Protein AF-A0AAP9XQZ1-F1 (afdb_monomer_lite)

Structure (mmCIF, N/CA/C/O backbone):
data_AF-A0AAP9XQZ1-F1
#
_entry.id   AF-A0AAP9XQZ1-F1
#
loop_
_atom_site.group_PDB
_atom_site.id
_atom_site.type_symbol
_atom_site.label_atom_id
_atom_site.label_alt_id
_atom_site.label_comp_id
_atom_site.label_asym_id
_atom_site.label_entity_id
_atom_site.label_seq_id
_atom_site.pdbx_PDB_ins_code
_atom_site.Cartn_x
_atom_site.Cartn_y
_atom_site.Cartn_z
_atom_site.occupancy
_atom_site.B_iso_or_equiv
_atom_site.auth_seq_id
_atom_site.auth_comp_id
_atom_site.auth_asym_id
_atom_site.auth_atom_id
_atom_site.pdbx_PDB_model_num
ATOM 1 N N . MET A 1 1 ? 77.568 12.879 -11.804 1.00 36.72 1 MET A N 1
ATOM 2 C CA . MET A 1 1 ? 76.597 13.962 -12.099 1.00 36.72 1 MET A CA 1
ATOM 3 C C . MET A 1 1 ? 75.333 13.269 -12.604 1.00 36.72 1 MET A C 1
ATOM 5 O O . MET A 1 1 ? 75.490 12.440 -13.477 1.00 36.72 1 MET A O 1
ATOM 9 N N . LYS A 1 2 ? 74.101 13.443 -12.122 1.00 37.47 2 LYS A N 1
ATOM 10 C CA . LYS A 1 2 ? 73.456 14.561 -11.429 1.00 37.47 2 LYS A CA 1
ATOM 11 C C . LYS A 1 2 ? 72.086 14.042 -10.908 1.00 37.47 2 LYS A C 1
ATOM 13 O O . LYS A 1 2 ? 71.376 13.382 -11.649 1.00 37.47 2 LYS A O 1
ATOM 18 N N . HIS A 1 3 ? 71.816 14.297 -9.627 1.00 41.72 3 HIS A N 1
ATOM 19 C CA . HIS A 1 3 ? 70.565 14.327 -8.838 1.00 41.72 3 HIS A CA 1
ATOM 20 C C . HIS A 1 3 ? 69.326 13.483 -9.217 1.00 41.72 3 HIS A C 1
ATOM 22 O O . HIS A 1 3 ? 68.635 13.762 -10.188 1.00 41.72 3 HIS A O 1
ATOM 28 N N . PHE A 1 4 ? 68.947 12.575 -8.307 1.00 48.12 4 PHE A N 1
ATOM 29 C CA . PHE A 1 4 ? 67.644 11.906 -8.259 1.00 48.12 4 PHE A CA 1
ATOM 30 C C . PHE A 1 4 ? 66.838 12.478 -7.086 1.00 48.12 4 PHE A C 1
ATOM 32 O O . PHE A 1 4 ? 67.127 12.131 -5.944 1.00 48.12 4 PHE A O 1
ATOM 39 N N . ARG A 1 5 ? 65.874 13.375 -7.334 1.00 51.41 5 ARG A N 1
ATOM 40 C CA . ARG A 1 5 ? 64.827 13.741 -6.359 1.00 51.41 5 ARG A CA 1
ATOM 41 C C . ARG A 1 5 ? 63.580 14.254 -7.076 1.00 51.41 5 ARG A C 1
ATOM 43 O O . ARG A 1 5 ? 63.575 15.380 -7.559 1.00 51.41 5 ARG A O 1
ATOM 50 N N . LEU A 1 6 ? 62.516 13.459 -7.060 1.00 48.38 6 LEU A N 1
ATOM 51 C CA . LEU A 1 6 ? 61.149 13.961 -7.154 1.00 48.38 6 LEU A CA 1
ATOM 52 C C . LEU A 1 6 ? 60.260 13.044 -6.302 1.00 48.38 6 LEU A C 1
ATOM 54 O O . LEU A 1 6 ? 59.926 11.937 -6.709 1.00 48.38 6 LEU A O 1
ATOM 58 N N . PHE A 1 7 ? 59.946 13.477 -5.081 1.00 53.62 7 PHE A N 1
ATOM 59 C CA . PHE A 1 7 ? 58.934 12.833 -4.247 1.00 53.62 7 PHE A CA 1
ATOM 60 C C . PHE A 1 7 ? 57.581 13.430 -4.629 1.00 53.62 7 PHE A C 1
ATOM 62 O O . PHE A 1 7 ? 57.300 14.580 -4.298 1.00 53.62 7 PHE A O 1
ATOM 69 N N . ILE A 1 8 ? 56.759 12.665 -5.347 1.00 58.47 8 ILE A N 1
ATOM 70 C CA . ILE A 1 8 ? 55.348 12.999 -5.541 1.00 58.47 8 ILE A CA 1
ATOM 71 C C . ILE A 1 8 ? 54.596 12.496 -4.311 1.00 58.47 8 ILE A C 1
ATOM 73 O O . ILE A 1 8 ? 54.458 11.294 -4.097 1.00 58.47 8 ILE A O 1
ATOM 77 N N . ILE A 1 9 ? 54.140 13.434 -3.482 1.00 58.66 9 ILE A N 1
ATOM 78 C CA . ILE A 1 9 ? 53.207 13.160 -2.391 1.00 58.66 9 ILE A CA 1
ATOM 79 C C . ILE A 1 9 ? 51.834 12.953 -3.035 1.00 58.66 9 ILE A C 1
ATOM 81 O O . ILE A 1 9 ? 51.122 13.908 -3.336 1.00 58.66 9 ILE A O 1
ATOM 85 N N . ALA A 1 10 ? 51.484 11.695 -3.291 1.00 56.50 10 ALA A N 1
ATOM 86 C CA . ALA A 1 10 ? 50.136 11.303 -3.674 1.00 56.50 10 ALA A CA 1
ATOM 87 C C . ALA A 1 10 ? 49.265 11.258 -2.409 1.00 56.50 10 ALA A C 1
ATOM 89 O O . ALA A 1 10 ? 49.204 10.249 -1.709 1.00 56.50 10 ALA A O 1
ATOM 90 N N . GLY A 1 11 ? 48.620 12.380 -2.089 1.00 55.09 11 GLY A N 1
ATOM 91 C CA . GLY A 1 11 ? 47.522 12.407 -1.129 1.00 55.09 11 GLY A CA 1
ATOM 92 C C . GLY A 1 11 ? 46.296 11.762 -1.764 1.00 55.09 11 GLY A C 1
ATOM 93 O O . GLY A 1 11 ? 45.580 12.411 -2.522 1.00 55.09 11 GLY A O 1
ATOM 94 N N . VAL A 1 12 ? 46.071 10.477 -1.489 1.00 61.19 12 VAL A N 1
ATOM 95 C CA . VAL A 1 12 ? 44.815 9.804 -1.830 1.00 61.19 12 VAL A CA 1
ATOM 96 C C . VAL A 1 12 ? 43.729 10.408 -0.946 1.00 61.19 12 VAL A C 1
ATOM 98 O O . VAL A 1 12 ? 43.673 10.158 0.256 1.00 61.19 12 VAL A O 1
ATOM 101 N N . LEU A 1 13 ? 42.888 11.252 -1.543 1.00 56.88 13 LEU A N 1
ATOM 102 C CA . LEU A 1 13 ? 41.624 11.672 -0.958 1.00 56.88 13 LEU A CA 1
ATOM 103 C C . LEU A 1 13 ? 40.751 10.422 -0.830 1.00 56.88 13 LEU A C 1
ATOM 105 O O . LEU A 1 13 ? 40.223 9.921 -1.822 1.00 56.88 13 LEU A O 1
ATOM 109 N N . CYS A 1 14 ? 40.622 9.902 0.388 1.00 55.44 14 CYS A N 1
ATOM 110 C CA . CYS A 1 14 ? 39.590 8.934 0.717 1.00 55.44 14 CYS A CA 1
ATOM 111 C C . CYS A 1 14 ? 38.233 9.624 0.535 1.00 55.44 14 CYS A C 1
ATOM 113 O O . CYS A 1 14 ? 37.734 10.290 1.440 1.00 55.44 14 CYS A O 1
ATOM 115 N N . LEU A 1 15 ? 37.647 9.493 -0.655 1.00 53.69 15 LEU A N 1
ATOM 116 C CA . LEU A 1 15 ? 36.219 9.684 -0.850 1.00 53.69 15 LEU A CA 1
ATOM 117 C C . LEU A 1 15 ? 35.533 8.549 -0.092 1.00 53.69 15 LEU A C 1
ATOM 119 O O . LEU A 1 15 ? 35.318 7.463 -0.627 1.00 53.69 15 LEU A O 1
ATOM 123 N N . SER A 1 16 ? 35.238 8.783 1.184 1.00 57.56 16 SER A N 1
ATOM 124 C CA . SER A 1 16 ? 34.280 7.984 1.935 1.00 57.56 16 SER A CA 1
ATOM 125 C C . SER A 1 16 ? 32.924 8.181 1.264 1.00 57.56 16 SER A C 1
ATOM 127 O O . SER A 1 16 ? 32.174 9.090 1.612 1.00 57.56 16 SER A O 1
ATOM 129 N N . GLY A 1 17 ? 32.636 7.380 0.237 1.00 48.75 17 GLY A N 1
ATOM 130 C CA . GLY A 1 17 ? 31.291 7.263 -0.295 1.00 48.75 17 GLY A CA 1
ATOM 131 C C . GLY A 1 17 ? 30.401 6.815 0.855 1.00 48.75 17 GLY A C 1
ATOM 132 O O . GLY A 1 17 ? 30.538 5.690 1.332 1.00 48.75 17 GLY A O 1
ATOM 133 N N . CYS A 1 18 ? 29.542 7.708 1.348 1.00 56.62 18 CYS A N 1
ATOM 134 C CA . CYS A 1 18 ? 28.425 7.303 2.184 1.00 56.62 18 CYS A CA 1
ATOM 135 C C . CYS A 1 18 ? 27.603 6.339 1.333 1.00 56.62 18 CYS A C 1
ATOM 137 O O . CYS A 1 18 ? 26.919 6.763 0.405 1.00 56.62 18 CYS A O 1
ATOM 139 N N . SER A 1 19 ? 27.715 5.043 1.603 1.00 43.22 19 SER A N 1
ATOM 140 C CA . SER A 1 19 ? 26.786 4.049 1.097 1.00 43.22 19 SER A CA 1
ATOM 141 C C . SER A 1 19 ? 25.434 4.333 1.742 1.00 43.22 19 SER A C 1
ATOM 143 O O . SER A 1 19 ? 25.086 3.782 2.782 1.00 43.22 19 SER A O 1
ATOM 145 N N . THR A 1 20 ? 24.669 5.247 1.148 1.00 54.06 20 THR A N 1
ATOM 146 C CA . THR A 1 20 ? 23.233 5.304 1.384 1.00 54.06 20 THR A CA 1
ATOM 147 C C . THR A 1 20 ? 22.694 3.972 0.901 1.00 54.06 20 THR A C 1
ATOM 149 O O . THR A 1 20 ? 22.711 3.688 -0.297 1.00 54.06 20 THR A O 1
ATOM 152 N N . THR A 1 21 ? 22.301 3.116 1.838 1.00 55.75 21 THR A N 1
ATOM 153 C CA . THR A 1 21 ? 21.511 1.932 1.522 1.00 55.75 21 THR A CA 1
ATOM 154 C C . THR A 1 21 ? 20.339 2.417 0.665 1.00 55.75 21 THR A C 1
ATOM 156 O O . THR A 1 21 ? 19.682 3.375 1.088 1.00 55.75 21 THR A O 1
ATOM 159 N N . PRO A 1 22 ? 20.119 1.871 -0.547 1.00 59.50 22 PRO A N 1
ATOM 160 C CA . PRO A 1 22 ? 19.004 2.300 -1.377 1.00 59.50 22 PRO A CA 1
ATOM 161 C C . PRO A 1 22 ? 17.725 2.208 -0.549 1.00 59.50 22 PRO A C 1
ATOM 163 O O . PRO A 1 22 ? 17.499 1.198 0.123 1.00 59.50 22 PRO A O 1
ATOM 166 N N . ALA A 1 23 ? 16.936 3.283 -0.532 1.00 66.12 23 ALA A N 1
ATOM 167 C CA . ALA A 1 23 ? 15.611 3.219 0.063 1.00 66.12 23 ALA A CA 1
ATOM 168 C C . ALA A 1 23 ? 14.839 2.081 -0.620 1.00 66.12 23 ALA A C 1
ATOM 170 O O . ALA A 1 23 ? 14.987 1.881 -1.826 1.00 66.12 23 ALA A O 1
ATOM 171 N N . ALA A 1 24 ? 14.077 1.311 0.160 1.00 79.69 24 ALA A N 1
ATOM 172 C CA . ALA A 1 24 ? 13.289 0.211 -0.383 1.00 79.69 24 ALA A CA 1
ATOM 173 C C . ALA A 1 24 ? 12.354 0.732 -1.484 1.00 79.69 24 ALA A C 1
ATOM 175 O O . ALA A 1 24 ? 11.755 1.799 -1.328 1.00 79.69 24 ALA A O 1
ATOM 176 N N . ASP A 1 25 ? 12.235 -0.011 -2.583 1.00 91.00 25 ASP A N 1
ATOM 177 C CA . ASP A 1 25 ? 11.347 0.378 -3.670 1.00 91.00 25 ASP A CA 1
ATOM 178 C C . ASP A 1 25 ? 9.879 0.304 -3.192 1.00 91.00 25 ASP A C 1
ATOM 180 O O . ASP A 1 25 ? 9.455 -0.703 -2.603 1.00 91.00 25 ASP A O 1
ATOM 184 N N . PRO A 1 26 ? 9.085 1.373 -3.381 1.00 94.19 26 PRO A N 1
ATOM 185 C CA . PRO A 1 26 ? 7.709 1.412 -2.901 1.00 94.19 26 PRO A CA 1
ATOM 186 C C . PRO A 1 26 ? 6.798 0.408 -3.616 1.00 94.19 26 PRO A C 1
ATOM 188 O O . PRO A 1 26 ? 5.877 -0.114 -2.984 1.00 94.19 26 PRO A O 1
ATOM 191 N N . VAL A 1 27 ? 7.044 0.100 -4.896 1.00 96.56 27 VAL A N 1
ATOM 192 C CA . VAL A 1 27 ? 6.249 -0.870 -5.668 1.00 96.56 27 VAL A CA 1
ATOM 193 C C . VAL A 1 27 ? 6.460 -2.272 -5.110 1.00 96.56 27 VAL A C 1
ATOM 195 O O . VAL A 1 27 ? 5.484 -2.970 -4.823 1.00 96.56 27 VAL A O 1
ATOM 198 N N . GLU A 1 28 ? 7.713 -2.674 -4.891 1.00 95.25 28 GLU A N 1
ATOM 199 C CA . GLU A 1 28 ? 8.056 -3.954 -4.266 1.00 95.25 28 GLU A CA 1
ATOM 200 C C . GLU A 1 28 ? 7.475 -4.045 -2.850 1.00 95.25 28 GLU A C 1
ATOM 202 O O . GLU A 1 28 ? 6.808 -5.026 -2.508 1.00 95.25 28 GLU A O 1
ATOM 207 N N . THR A 1 29 ? 7.643 -2.984 -2.055 1.00 95.75 29 THR A N 1
ATOM 208 C CA . THR A 1 29 ? 7.146 -2.931 -0.676 1.00 95.75 29 THR A CA 1
ATOM 209 C C . THR A 1 29 ? 5.633 -3.145 -0.627 1.00 95.75 29 THR A C 1
ATOM 211 O O . THR A 1 29 ? 5.167 -4.003 0.120 1.00 95.75 29 THR A O 1
ATOM 214 N N . ILE A 1 30 ? 4.854 -2.435 -1.456 1.00 97.38 30 ILE A N 1
ATOM 215 C CA . ILE A 1 30 ? 3.390 -2.596 -1.520 1.00 97.38 30 ILE A CA 1
ATOM 216 C C . ILE A 1 30 ? 3.014 -3.992 -2.020 1.00 97.38 30 ILE A C 1
ATOM 218 O O . ILE A 1 30 ? 2.109 -4.627 -1.471 1.00 97.38 30 ILE A O 1
ATOM 222 N N . ASN A 1 31 ? 3.708 -4.503 -3.039 1.00 96.75 31 ASN A N 1
ATOM 223 C CA . ASN A 1 31 ? 3.453 -5.837 -3.577 1.00 96.75 31 ASN A CA 1
ATOM 224 C C . ASN A 1 31 ? 3.747 -6.956 -2.570 1.00 96.75 31 ASN A C 1
ATOM 226 O O . ASN A 1 31 ? 3.114 -8.010 -2.654 1.00 96.75 31 ASN A O 1
ATOM 230 N N . ALA A 1 32 ? 4.600 -6.733 -1.573 1.00 96.00 32 ALA A N 1
ATOM 231 C CA . ALA A 1 32 ? 4.821 -7.674 -0.478 1.00 96.00 32 ALA A CA 1
ATOM 232 C C . ALA A 1 32 ? 3.738 -7.615 0.620 1.00 96.00 32 ALA A C 1
ATOM 234 O O . ALA A 1 32 ? 3.582 -8.575 1.376 1.00 96.00 32 ALA A O 1
ATOM 235 N N . LEU A 1 33 ? 2.954 -6.532 0.711 1.00 94.31 33 LEU A N 1
ATOM 236 C CA . LEU A 1 33 ? 1.940 -6.388 1.760 1.00 94.31 33 LEU A CA 1
ATOM 237 C C . LEU A 1 33 ? 0.781 -7.374 1.579 1.00 94.31 33 LEU A C 1
ATOM 239 O O . LEU A 1 33 ? 0.246 -7.559 0.481 1.00 94.31 33 LEU A O 1
ATOM 243 N N . ALA A 1 34 ? 0.333 -7.956 2.687 1.00 93.19 34 A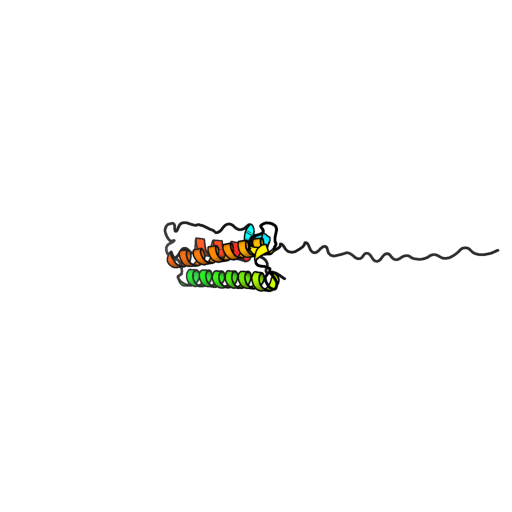LA A N 1
ATOM 244 C CA . ALA A 1 34 ? -0.971 -8.597 2.760 1.00 93.19 34 ALA A CA 1
ATOM 245 C C . ALA A 1 34 ? -2.050 -7.534 3.010 1.00 93.19 34 ALA A C 1
ATOM 247 O O . ALA A 1 34 ? -1.829 -6.596 3.776 1.00 93.19 34 ALA A O 1
ATOM 248 N N . VAL A 1 35 ? -3.224 -7.689 2.394 1.00 92.88 35 VAL A N 1
ATOM 249 C CA . VAL A 1 35 ? -4.403 -6.888 2.750 1.00 92.88 35 VAL A CA 1
ATOM 250 C C . VAL A 1 35 ? -4.952 -7.450 4.063 1.00 92.88 35 VAL A C 1
ATOM 252 O O . VAL A 1 35 ? -5.359 -8.615 4.075 1.00 92.88 35 VAL A O 1
ATOM 255 N N . PRO A 1 36 ? -4.946 -6.689 5.174 1.00 90.00 36 PRO A N 1
ATOM 256 C CA . PRO A 1 36 ? -5.394 -7.211 6.457 1.00 90.00 36 PRO A CA 1
ATOM 257 C C . PRO A 1 36 ? -6.879 -7.568 6.399 1.00 90.00 36 PRO A C 1
ATOM 259 O O . PRO A 1 36 ? -7.703 -6.718 6.058 1.00 90.00 36 PRO A O 1
ATOM 262 N N . VAL A 1 37 ? -7.215 -8.805 6.770 1.00 91.69 37 VAL A N 1
ATOM 263 C CA . VAL A 1 37 ? -8.590 -9.283 6.973 1.00 91.69 37 VAL A CA 1
ATOM 264 C C . VAL A 1 37 ? -8.731 -9.654 8.445 1.00 91.69 37 VAL A C 1
ATOM 266 O O . VAL A 1 37 ? -8.129 -10.621 8.906 1.00 91.69 37 VAL A O 1
ATOM 269 N N . MET A 1 38 ? -9.486 -8.855 9.189 1.00 87.50 38 MET A N 1
ATOM 270 C CA . MET A 1 38 ? -9.708 -9.002 10.621 1.00 87.50 38 MET A CA 1
ATOM 271 C C . MET A 1 38 ? -11.203 -9.089 10.884 1.00 87.50 38 MET A C 1
ATOM 273 O O . MET A 1 38 ? -11.981 -8.288 10.369 1.00 87.50 38 MET A O 1
ATOM 277 N N . HIS A 1 39 ? -11.606 -10.053 11.702 1.00 81.25 39 HIS A N 1
ATOM 278 C CA . HIS A 1 39 ? -12.986 -10.139 12.146 1.00 81.25 39 HIS A CA 1
ATOM 279 C C . HIS A 1 39 ? -13.250 -9.102 13.235 1.00 81.25 39 HIS A C 1
ATOM 281 O O . HIS A 1 39 ? -12.391 -8.813 14.069 1.00 81.25 39 HIS A O 1
ATOM 287 N N . SER A 1 40 ? -14.450 -8.535 13.208 1.00 68.38 40 SER A N 1
ATOM 288 C CA . SER A 1 40 ? -14.952 -7.671 14.267 1.00 68.38 40 SER A CA 1
ATOM 289 C C . SER A 1 40 ? -15.334 -8.541 15.467 1.00 68.38 40 SER A C 1
ATOM 291 O O . SER A 1 40 ? -16.499 -8.891 15.644 1.00 68.38 40 SER A O 1
ATOM 293 N N . ASP A 1 41 ? -14.348 -8.957 16.263 1.00 66.31 41 ASP A N 1
ATOM 294 C CA . ASP A 1 41 ? -14.630 -9.547 17.573 1.00 66.31 41 ASP A CA 1
ATOM 295 C C . ASP A 1 41 ? -15.278 -8.496 18.488 1.00 66.31 41 ASP A C 1
ATOM 297 O O . ASP A 1 41 ? -15.159 -7.291 18.249 1.00 66.31 41 ASP A O 1
ATOM 301 N N . VAL A 1 42 ? -16.001 -8.966 19.516 1.00 55.41 42 VAL A N 1
ATOM 302 C CA . VAL A 1 42 ? -16.835 -8.160 20.427 1.00 55.41 42 VAL A CA 1
ATOM 303 C C . VAL A 1 42 ? -16.196 -6.804 20.719 1.00 55.41 42 VAL A C 1
ATOM 305 O O . VAL A 1 42 ? -15.154 -6.706 21.367 1.00 55.41 42 VAL A O 1
ATOM 308 N N . GLN A 1 43 ? -16.859 -5.762 20.219 1.00 61.62 43 GLN A N 1
ATOM 309 C CA . GLN A 1 43 ? -16.412 -4.381 20.272 1.00 61.62 43 GLN A CA 1
ATOM 310 C C . GLN A 1 43 ? -16.044 -4.008 21.722 1.00 61.62 43 GLN A C 1
ATOM 312 O O . GLN A 1 43 ? -16.906 -4.095 22.604 1.00 61.62 43 GLN A O 1
ATOM 317 N N . PRO A 1 44 ? -14.790 -3.604 22.006 1.00 58.12 44 PRO A N 1
ATOM 318 C CA . PRO A 1 44 ? -14.409 -3.173 23.342 1.00 58.12 44 PRO A CA 1
ATOM 319 C C . PRO A 1 44 ? -15.328 -2.034 23.786 1.00 58.12 44 PRO A C 1
ATOM 321 O O . PRO A 1 44 ? -15.476 -1.034 23.076 1.00 58.12 44 PRO A O 1
ATOM 324 N N . ALA A 1 45 ? -15.969 -2.179 24.946 1.00 56.56 45 ALA A N 1
ATOM 325 C CA . ALA A 1 45 ? -16.815 -1.127 25.492 1.00 56.56 45 ALA A CA 1
ATOM 326 C C . ALA A 1 45 ? -15.992 0.170 25.634 1.00 56.56 45 ALA A C 1
ATOM 328 O O . ALA A 1 45 ? -14.955 0.175 26.294 1.00 56.56 45 ALA A O 1
ATOM 329 N N . GLY A 1 46 ? -16.445 1.260 25.002 1.00 62.81 46 GLY A N 1
ATOM 330 C CA . GLY A 1 46 ? -15.791 2.574 25.083 1.00 62.81 46 GLY A CA 1
ATOM 331 C C . GLY A 1 46 ? -14.976 3.009 23.859 1.00 62.81 46 GLY A C 1
ATOM 332 O O . GLY A 1 46 ? -14.194 3.952 23.970 1.00 62.81 46 GLY A O 1
ATOM 333 N N . GLN A 1 47 ? -15.143 2.377 22.692 1.00 66.75 47 GLN A N 1
ATOM 334 C CA . GLN A 1 47 ? -14.508 2.868 21.464 1.00 66.75 47 GLN A CA 1
ATOM 335 C C . GLN A 1 47 ? -14.986 4.281 21.107 1.00 66.75 47 GLN A C 1
ATOM 337 O O . GLN A 1 47 ? -16.183 4.545 20.984 1.00 66.75 47 GLN A O 1
ATOM 342 N N . ASN A 1 48 ? -14.032 5.195 20.934 1.00 79.06 48 ASN A N 1
ATOM 343 C CA . ASN A 1 48 ? -14.308 6.579 20.585 1.00 79.06 48 ASN A CA 1
ATOM 344 C C . ASN A 1 48 ? -14.626 6.680 19.083 1.00 79.06 48 ASN A C 1
ATOM 346 O O . ASN A 1 48 ? -13.775 6.425 18.234 1.00 79.06 48 ASN A O 1
ATOM 350 N N . SER A 1 49 ? -15.835 7.110 18.729 1.00 85.12 49 SER A N 1
ATOM 351 C CA . SER A 1 49 ? -16.238 7.364 17.335 1.00 85.12 49 SER A CA 1
ATOM 352 C C . SER A 1 49 ? -15.282 8.317 16.598 1.00 85.12 49 SER A C 1
ATOM 354 O O . SER A 1 49 ? -15.088 8.213 15.382 1.00 85.12 49 SER A O 1
ATOM 356 N N . GLN A 1 50 ? -14.618 9.209 17.337 1.00 90.62 50 GLN A N 1
ATOM 357 C CA . GLN A 1 50 ? -13.597 10.103 16.810 1.00 90.62 50 GLN A CA 1
ATOM 358 C C . GLN A 1 50 ? -12.309 9.371 16.404 1.00 90.62 50 GLN A C 1
ATOM 360 O O . GLN A 1 50 ? -11.715 9.741 15.392 1.00 90.62 50 GLN A O 1
ATOM 365 N N . SER A 1 51 ? -11.871 8.336 17.137 1.00 90.62 51 SER A N 1
ATOM 366 C CA . SER A 1 51 ? -10.659 7.584 16.772 1.00 90.62 51 SER A CA 1
ATOM 367 C C . SER A 1 51 ? -10.882 6.745 15.517 1.00 90.62 51 SER A C 1
ATOM 369 O O . SER A 1 51 ? -10.026 6.742 14.637 1.00 90.62 51 SER A O 1
ATOM 371 N N . ILE A 1 52 ? -12.064 6.137 15.380 1.00 93.50 52 ILE A N 1
ATOM 372 C CA . ILE A 1 52 ? -12.485 5.420 14.165 1.00 93.50 52 ILE A CA 1
ATOM 373 C C . ILE A 1 52 ? -12.468 6.363 12.961 1.00 93.50 52 ILE A C 1
ATOM 375 O O . ILE A 1 52 ? -11.835 6.075 11.946 1.00 93.50 52 ILE A O 1
ATOM 379 N N . THR A 1 53 ? -13.115 7.524 13.093 1.00 95.56 53 THR A N 1
ATOM 380 C CA . THR A 1 53 ? -13.186 8.520 12.014 1.00 95.56 53 THR A CA 1
ATOM 381 C C . THR A 1 53 ? -11.797 9.000 11.602 1.00 95.56 53 THR A C 1
ATOM 383 O O . THR A 1 53 ? -11.495 9.062 10.410 1.00 95.56 53 THR A O 1
ATOM 386 N N . ARG A 1 54 ? -10.936 9.303 12.579 1.00 96.56 54 ARG A N 1
ATOM 387 C CA . ARG A 1 54 ? -9.569 9.757 12.324 1.00 96.56 54 ARG A CA 1
ATOM 388 C C . ARG A 1 54 ? -8.733 8.685 11.633 1.00 96.56 54 ARG A C 1
ATOM 390 O O . ARG A 1 54 ? -8.108 8.979 10.624 1.00 96.56 54 ARG A O 1
ATOM 397 N N . CYS A 1 55 ? -8.744 7.452 12.137 1.00 96.56 55 CYS A N 1
ATOM 398 C CA . CYS A 1 55 ? -7.942 6.372 11.565 1.00 96.56 55 CYS A CA 1
ATOM 399 C C . CYS A 1 55 ? -8.366 6.063 10.119 1.00 96.56 55 CYS A C 1
ATOM 401 O O . CYS A 1 55 ? -7.523 5.972 9.228 1.00 96.56 55 CYS A O 1
ATOM 403 N N . PHE A 1 56 ? -9.677 6.028 9.850 1.00 98.06 56 PHE A N 1
ATOM 404 C CA . PHE A 1 56 ? -10.212 5.893 8.493 1.00 98.06 56 PHE A CA 1
ATOM 405 C C . PHE A 1 56 ? -9.727 7.003 7.544 1.00 98.06 56 PHE A C 1
ATOM 407 O O . PHE A 1 56 ? -9.359 6.725 6.396 1.00 98.06 56 PHE A O 1
ATOM 414 N N . GLN A 1 57 ? -9.728 8.258 8.006 1.00 98.44 57 GLN A N 1
ATOM 415 C CA . GLN A 1 57 ? -9.269 9.408 7.222 1.00 98.44 57 GLN A CA 1
ATOM 416 C C . GLN A 1 57 ? -7.761 9.351 6.968 1.00 98.44 57 GLN A C 1
ATOM 418 O O . GLN A 1 57 ? -7.343 9.503 5.821 1.00 98.44 57 GLN A O 1
ATOM 423 N N . ASP A 1 58 ? -6.962 9.062 7.997 1.00 98.50 58 ASP A N 1
ATOM 424 C CA . ASP A 1 58 ? -5.507 8.919 7.887 1.00 98.50 58 ASP A CA 1
ATOM 425 C C . ASP A 1 58 ? -5.147 7.835 6.856 1.00 98.50 58 ASP A C 1
ATOM 427 O O . ASP A 1 58 ? -4.330 8.067 5.964 1.00 98.50 58 ASP A O 1
ATOM 431 N N . ASN A 1 59 ? -5.820 6.681 6.906 1.00 98.62 59 ASN A N 1
ATOM 432 C CA . ASN A 1 59 ? -5.646 5.608 5.923 1.00 98.62 59 ASN A CA 1
ATOM 433 C C . ASN A 1 59 ? -6.012 6.058 4.506 1.00 98.62 59 ASN A C 1
ATOM 435 O O . ASN A 1 59 ? -5.271 5.791 3.563 1.00 98.62 59 ASN A O 1
ATOM 439 N N . SER A 1 60 ? -7.126 6.778 4.349 1.00 98.75 60 SER A N 1
ATOM 440 C CA . SER A 1 60 ? -7.567 7.287 3.043 1.00 98.75 60 SER A CA 1
ATOM 441 C C . SER A 1 60 ? -6.542 8.251 2.433 1.00 98.75 60 SER A C 1
ATOM 443 O O . SER A 1 60 ? -6.265 8.187 1.234 1.00 98.75 60 SER A O 1
ATOM 445 N N . VAL A 1 61 ? -5.936 9.111 3.259 1.00 98.62 61 VAL A N 1
ATOM 446 C CA . VAL A 1 61 ? -4.874 10.036 2.838 1.00 98.62 61 VAL A CA 1
ATOM 447 C C . VAL A 1 61 ? -3.606 9.283 2.439 1.00 98.62 61 VAL A C 1
ATOM 449 O O . VAL A 1 61 ? -3.032 9.590 1.391 1.00 98.62 61 VAL A O 1
ATOM 452 N N . LEU A 1 62 ? -3.179 8.293 3.230 1.00 98.44 62 LEU A N 1
ATOM 453 C CA . LEU A 1 62 ? -1.999 7.477 2.925 1.00 98.44 62 LEU A CA 1
ATOM 454 C C . LEU A 1 62 ? -2.174 6.722 1.603 1.00 98.44 62 LEU A C 1
ATOM 456 O O . LEU A 1 62 ? -1.334 6.848 0.715 1.00 98.44 62 LEU A O 1
ATOM 460 N N . ILE A 1 63 ? -3.299 6.021 1.431 1.00 98.56 63 ILE A N 1
ATOM 461 C CA . ILE A 1 63 ? -3.622 5.278 0.203 1.00 98.56 63 ILE A CA 1
ATOM 462 C C . ILE A 1 63 ? -3.631 6.211 -1.008 1.00 98.56 63 ILE A C 1
ATOM 464 O O . ILE A 1 63 ? -3.028 5.898 -2.037 1.00 98.56 63 ILE A O 1
ATOM 468 N N . GLY A 1 64 ? -4.291 7.367 -0.894 1.00 98.44 64 GLY A N 1
ATOM 469 C CA . GLY A 1 64 ? -4.356 8.343 -1.979 1.00 98.44 64 GLY A CA 1
ATOM 470 C C . GLY A 1 64 ? -2.989 8.928 -2.338 1.00 98.44 64 GLY A C 1
ATOM 471 O O . GLY A 1 64 ? -2.698 9.123 -3.518 1.00 98.44 64 GLY A O 1
ATOM 472 N N . SER A 1 65 ? -2.135 9.174 -1.342 1.00 98.06 65 SER A N 1
ATOM 473 C CA . SER A 1 65 ? -0.787 9.714 -1.553 1.00 98.06 65 SER A CA 1
ATOM 474 C C . SER A 1 65 ? 0.138 8.690 -2.204 1.00 98.06 65 SER A C 1
ATOM 476 O O . SER A 1 65 ? 0.798 9.020 -3.185 1.00 98.06 65 SER A O 1
ATOM 478 N N . LEU A 1 66 ? 0.120 7.441 -1.730 1.00 98.06 66 LEU A N 1
ATOM 479 C CA . LEU A 1 66 ? 0.880 6.340 -2.324 1.00 98.06 66 LEU A CA 1
ATOM 480 C C . LEU A 1 66 ? 0.427 6.070 -3.761 1.00 98.06 66 LEU A C 1
ATOM 482 O O . LEU A 1 66 ? 1.249 6.023 -4.668 1.00 98.06 66 LEU A O 1
ATOM 486 N N . SER A 1 67 ? -0.885 5.988 -3.996 1.00 98.12 67 SER A N 1
ATOM 487 C CA . SER A 1 67 ? -1.432 5.746 -5.338 1.00 98.12 67 SER A CA 1
ATOM 488 C C . SER A 1 67 ? -1.035 6.840 -6.326 1.00 98.12 67 SER A C 1
ATOM 490 O O . SER A 1 67 ? -0.720 6.549 -7.477 1.00 98.12 67 SER A O 1
ATOM 492 N N . ARG A 1 68 ? -1.062 8.105 -5.887 1.00 97.75 68 ARG A N 1
ATOM 493 C CA . ARG A 1 68 ? -0.625 9.237 -6.708 1.00 97.75 68 ARG A CA 1
ATOM 494 C C . ARG A 1 68 ? 0.875 9.168 -6.979 1.00 97.75 68 ARG A C 1
ATOM 496 O O . ARG A 1 68 ? 1.267 9.231 -8.132 1.00 97.75 68 ARG A O 1
ATOM 503 N N . SER A 1 69 ? 1.683 8.952 -5.942 1.00 96.69 69 SER A N 1
ATOM 504 C CA . SER A 1 69 ? 3.138 8.809 -6.059 1.00 96.69 69 SER A CA 1
ATOM 505 C C . SER A 1 69 ? 3.527 7.704 -7.051 1.00 96.69 69 SER A C 1
ATOM 507 O O . SER A 1 69 ? 4.374 7.939 -7.905 1.00 96.69 69 SER A O 1
ATOM 509 N N . LEU A 1 70 ? 2.861 6.545 -7.033 1.00 96.50 70 LEU A N 1
ATOM 510 C CA . LEU A 1 70 ? 3.121 5.484 -8.012 1.00 96.50 70 LEU A CA 1
ATOM 511 C C . LEU A 1 70 ? 2.754 5.888 -9.450 1.00 96.50 70 LEU A C 1
ATOM 513 O O . LEU A 1 70 ? 3.509 5.629 -10.383 1.00 96.50 70 LEU A O 1
ATOM 517 N N . LYS A 1 71 ? 1.601 6.533 -9.649 1.00 95.88 71 LYS A N 1
ATOM 518 C CA . LYS A 1 71 ? 1.164 6.976 -10.985 1.00 95.88 71 LYS A CA 1
ATOM 519 C C . LYS A 1 71 ? 2.099 8.041 -11.556 1.00 95.88 71 LYS A C 1
ATOM 521 O O . LYS A 1 71 ? 2.511 7.941 -12.710 1.00 95.88 71 LYS A O 1
ATOM 526 N N . ASP A 1 72 ? 2.449 9.024 -10.736 1.00 95.38 72 ASP A N 1
ATOM 527 C CA . ASP A 1 72 ? 3.246 10.174 -11.149 1.00 95.38 72 ASP A CA 1
ATOM 528 C C . ASP A 1 72 ? 4.685 9.765 -11.498 1.00 95.38 72 ASP A C 1
ATOM 530 O O . ASP A 1 72 ? 5.230 10.261 -12.479 1.00 95.38 72 ASP A O 1
ATOM 534 N N . ASN A 1 73 ? 5.268 8.814 -10.760 1.00 94.12 73 ASN A N 1
ATOM 535 C CA . ASN A 1 73 ? 6.671 8.429 -10.944 1.00 94.12 73 ASN A CA 1
ATOM 536 C C . ASN A 1 73 ? 6.893 7.270 -11.926 1.00 94.12 73 ASN A C 1
ATOM 538 O O . ASN A 1 73 ? 7.978 7.174 -12.491 1.00 94.12 73 ASN A O 1
ATOM 542 N N . TYR A 1 74 ? 5.897 6.406 -12.162 1.00 93.50 74 TYR A N 1
ATOM 543 C CA . TYR A 1 74 ? 6.110 5.187 -12.956 1.00 93.50 74 TYR A CA 1
ATOM 544 C C . TYR A 1 74 ? 5.203 5.042 -14.186 1.00 93.50 74 TYR A C 1
ATOM 546 O O . TYR A 1 74 ? 5.511 4.235 -15.058 1.00 93.50 74 TYR A O 1
ATOM 554 N N . LEU A 1 75 ? 4.088 5.781 -14.292 1.00 94.19 75 LEU A N 1
ATOM 555 C CA . LEU A 1 75 ? 3.066 5.531 -15.327 1.00 94.19 75 LEU A CA 1
ATOM 556 C C . LEU A 1 75 ? 2.912 6.647 -16.376 1.00 94.19 75 LEU A C 1
ATOM 558 O O . LEU A 1 75 ? 1.862 6.733 -17.012 1.00 94.19 75 LEU A O 1
ATOM 562 N N . GLN A 1 76 ? 3.922 7.500 -16.573 1.00 91.56 76 GLN A N 1
ATOM 563 C CA . GLN A 1 76 ? 3.816 8.629 -17.513 1.00 91.56 76 GLN A CA 1
ATOM 564 C C . GLN A 1 76 ? 3.805 8.190 -18.989 1.00 91.56 76 GLN A C 1
ATOM 566 O O . GLN A 1 76 ? 2.989 8.694 -19.755 1.00 91.56 76 GLN A O 1
ATOM 571 N N . ASP A 1 77 ? 4.632 7.207 -19.364 1.00 89.44 77 ASP A N 1
ATOM 572 C CA . ASP A 1 77 ? 4.833 6.776 -20.760 1.00 89.44 77 ASP A CA 1
ATOM 573 C C . ASP A 1 77 ? 4.755 5.244 -20.916 1.00 89.44 77 ASP A C 1
ATOM 575 O O . ASP A 1 77 ? 5.613 4.605 -21.521 1.00 89.44 77 ASP A O 1
ATOM 579 N N . VAL A 1 78 ? 3.726 4.626 -20.331 1.00 92.75 78 VAL A N 1
ATOM 580 C CA . VAL A 1 78 ? 3.550 3.164 -20.359 1.00 92.75 78 VAL A CA 1
ATOM 581 C C . VAL A 1 78 ? 2.775 2.717 -21.595 1.00 92.75 78 VAL A C 1
ATOM 583 O O . VAL A 1 78 ? 1.651 3.163 -21.847 1.00 92.75 78 VAL A O 1
ATOM 586 N N . GLU A 1 79 ? 3.327 1.760 -22.343 1.00 94.00 79 GLU A N 1
ATOM 587 C CA . GLU A 1 79 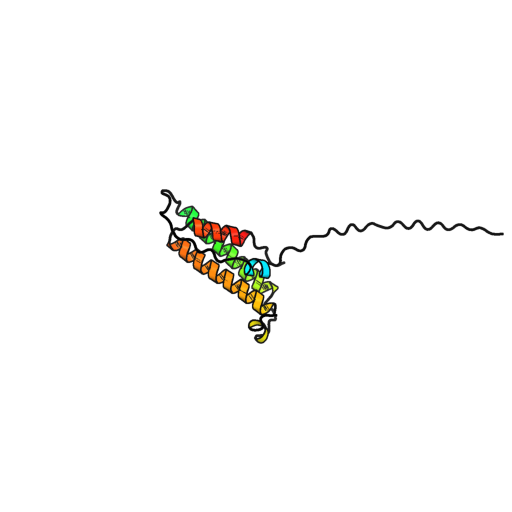? 2.588 1.126 -23.426 1.00 94.00 79 GLU A CA 1
ATOM 588 C C . GLU A 1 79 ? 1.578 0.111 -22.881 1.00 94.00 79 GLU A C 1
ATOM 590 O O . GLU A 1 79 ? 1.835 -0.649 -21.949 1.00 94.00 79 GLU A O 1
ATOM 595 N N . ARG A 1 80 ? 0.409 0.015 -23.527 1.00 92.19 80 ARG A N 1
ATOM 596 C CA . ARG A 1 80 ? -0.651 -0.920 -23.101 1.00 92.19 80 ARG A CA 1
ATOM 597 C C . ARG A 1 80 ? -0.198 -2.379 -23.037 1.00 92.19 80 ARG A C 1
ATOM 599 O O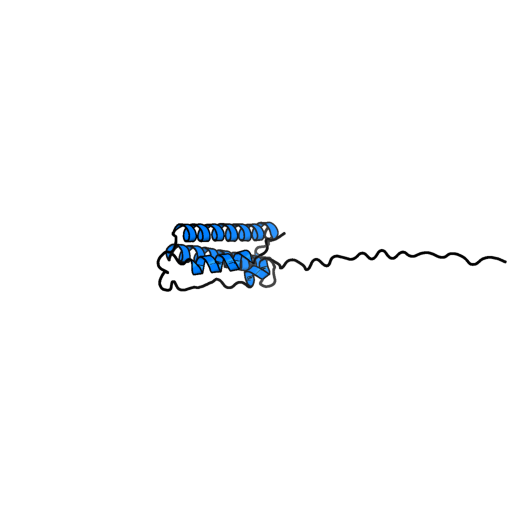 . ARG A 1 80 ? -0.779 -3.137 -22.270 1.00 92.19 80 ARG A O 1
ATOM 606 N N . LYS A 1 81 ? 0.782 -2.781 -23.857 1.00 94.31 81 LYS A N 1
ATOM 607 C CA . LYS A 1 81 ? 1.309 -4.153 -23.848 1.00 94.31 81 LYS A CA 1
ATOM 608 C C . LYS A 1 81 ? 2.022 -4.475 -22.531 1.00 94.31 81 LYS A C 1
ATOM 610 O O . LYS A 1 81 ? 1.891 -5.595 -22.052 1.00 94.31 81 LYS A O 1
ATOM 615 N N . ASP A 1 82 ? 2.686 -3.486 -21.932 1.00 93.75 82 ASP A N 1
ATOM 616 C CA . ASP A 1 82 ? 3.488 -3.667 -20.721 1.00 93.75 82 ASP A CA 1
ATOM 617 C C . ASP A 1 82 ? 2.575 -3.918 -19.516 1.00 93.75 82 ASP A C 1
ATOM 619 O O . ASP A 1 82 ? 2.862 -4.752 -18.676 1.00 93.75 82 ASP A O 1
ATOM 623 N N . ILE A 1 83 ? 1.371 -3.340 -19.495 1.00 92.94 83 ILE A N 1
ATOM 624 C CA . ILE A 1 83 ? 0.368 -3.586 -18.440 1.00 92.94 83 ILE A CA 1
ATOM 625 C C . ILE A 1 83 ? 0.074 -5.085 -18.235 1.00 92.94 83 ILE A C 1
ATOM 627 O O . ILE A 1 83 ? -0.282 -5.497 -17.132 1.00 92.94 83 ILE A O 1
ATOM 631 N N . PHE A 1 84 ? 0.206 -5.901 -19.283 1.00 93.44 84 PHE A N 1
ATOM 632 C CA . PHE A 1 84 ? -0.069 -7.340 -19.245 1.00 93.44 84 PHE A CA 1
ATOM 633 C C . PHE A 1 84 ? 1.197 -8.207 -19.248 1.00 93.44 84 PHE A C 1
ATOM 635 O O . PHE A 1 84 ? 1.088 -9.431 -19.144 1.00 93.44 84 PHE A O 1
ATOM 642 N N . ASP A 1 85 ? 2.375 -7.595 -19.363 1.00 96.06 85 ASP A N 1
ATOM 643 C CA . ASP A 1 85 ? 3.659 -8.281 -19.314 1.00 96.06 85 ASP A CA 1
ATOM 644 C C . ASP A 1 85 ? 4.140 -8.371 -17.865 1.00 96.06 85 ASP A C 1
ATOM 646 O O . ASP A 1 85 ? 4.497 -7.364 -17.256 1.00 96.06 85 ASP A O 1
ATOM 650 N N . LYS A 1 86 ? 4.147 -9.590 -17.317 1.00 94.69 86 LYS A N 1
ATOM 651 C CA . LYS A 1 86 ? 4.478 -9.860 -15.910 1.00 94.69 86 LYS A CA 1
ATOM 652 C C . LYS A 1 86 ? 5.907 -9.505 -15.531 1.00 94.69 86 LYS A C 1
ATOM 654 O O . LYS A 1 86 ? 6.162 -9.384 -14.338 1.00 94.69 86 LYS A O 1
ATOM 659 N N . ASP A 1 87 ? 6.785 -9.377 -16.518 1.00 95.12 87 ASP A N 1
ATOM 660 C CA . ASP A 1 87 ? 8.184 -9.022 -16.315 1.00 95.12 87 ASP A CA 1
ATOM 661 C C . ASP A 1 87 ? 8.411 -7.503 -16.443 1.00 95.12 87 ASP A C 1
ATOM 663 O O . ASP A 1 87 ? 9.539 -7.032 -16.312 1.00 95.12 87 ASP A O 1
ATOM 667 N N . SER A 1 88 ? 7.355 -6.721 -16.704 1.00 95.50 88 SER A N 1
ATOM 668 C CA . SER A 1 88 ? 7.445 -5.269 -16.847 1.00 95.50 88 SER A CA 1
ATOM 669 C C . SER A 1 88 ? 7.183 -4.513 -15.542 1.00 95.50 88 SER A C 1
ATOM 671 O O . SER A 1 88 ? 6.332 -4.881 -14.723 1.00 95.50 88 SER A O 1
ATOM 673 N N . ASP A 1 89 ? 7.828 -3.353 -15.415 1.00 93.88 89 ASP A N 1
ATOM 674 C CA . ASP A 1 89 ? 7.595 -2.420 -14.310 1.00 93.88 89 ASP A CA 1
ATOM 675 C C . ASP A 1 89 ? 6.129 -1.969 -14.250 1.00 93.88 89 ASP A C 1
ATOM 677 O O . ASP A 1 89 ? 5.533 -1.899 -13.174 1.00 93.88 89 ASP A O 1
ATOM 681 N N . ALA A 1 90 ? 5.508 -1.730 -15.410 1.00 95.94 90 ALA A N 1
ATOM 682 C CA . ALA A 1 90 ? 4.112 -1.321 -15.503 1.00 95.94 90 ALA A CA 1
ATOM 683 C C . ALA A 1 90 ? 3.173 -2.333 -14.834 1.00 95.94 90 ALA A C 1
ATOM 685 O O . ALA A 1 90 ? 2.333 -1.948 -14.016 1.00 95.94 90 ALA A O 1
ATOM 686 N N . TYR A 1 91 ? 3.330 -3.626 -15.132 1.00 97.25 91 TYR A N 1
ATOM 687 C CA . TYR A 1 91 ? 2.538 -4.684 -14.505 1.00 97.25 91 TYR A CA 1
ATOM 688 C C . TYR A 1 91 ? 2.691 -4.676 -12.980 1.00 97.25 91 TYR A C 1
ATOM 690 O O . TYR A 1 91 ? 1.696 -4.731 -12.247 1.00 97.25 91 TYR A O 1
ATOM 698 N N . HIS A 1 92 ? 3.922 -4.550 -12.480 1.00 97.44 92 HIS A N 1
ATOM 699 C CA . HIS A 1 92 ? 4.187 -4.515 -11.043 1.00 97.44 92 HIS A CA 1
ATOM 700 C C . HIS A 1 92 ? 3.594 -3.277 -10.359 1.00 97.44 92 HIS A C 1
ATOM 702 O O . HIS A 1 92 ? 3.030 -3.397 -9.266 1.00 97.44 92 HIS A O 1
ATOM 708 N N . VAL A 1 93 ? 3.638 -2.112 -11.009 1.00 97.50 93 VAL A N 1
ATOM 709 C CA . VAL A 1 93 ? 3.019 -0.875 -10.509 1.00 97.50 93 VAL A CA 1
ATOM 710 C C . VAL A 1 93 ? 1.494 -1.010 -10.460 1.00 97.50 93 VAL A C 1
ATOM 712 O O . VAL A 1 93 ? 0.878 -0.654 -9.454 1.00 97.50 93 VAL A O 1
ATOM 715 N N . TYR A 1 94 ? 0.861 -1.580 -11.490 1.00 97.56 94 TYR A N 1
ATOM 716 C CA . TYR A 1 94 ? -0.587 -1.826 -11.484 1.00 97.56 94 TYR A CA 1
ATOM 717 C C . TYR A 1 94 ? -1.012 -2.860 -10.435 1.00 97.56 94 TYR A C 1
ATOM 719 O O . TYR A 1 94 ? -2.066 -2.704 -9.811 1.00 97.56 94 TYR A O 1
ATOM 727 N N . SER A 1 95 ? -0.189 -3.878 -10.178 1.00 97.44 95 SER A N 1
ATOM 728 C CA . SER A 1 95 ? -0.394 -4.809 -9.061 1.00 97.44 95 SER A CA 1
ATOM 729 C C . SER A 1 95 ? -0.372 -4.077 -7.713 1.00 97.44 95 SER A C 1
ATOM 731 O O . SER A 1 95 ? -1.278 -4.258 -6.8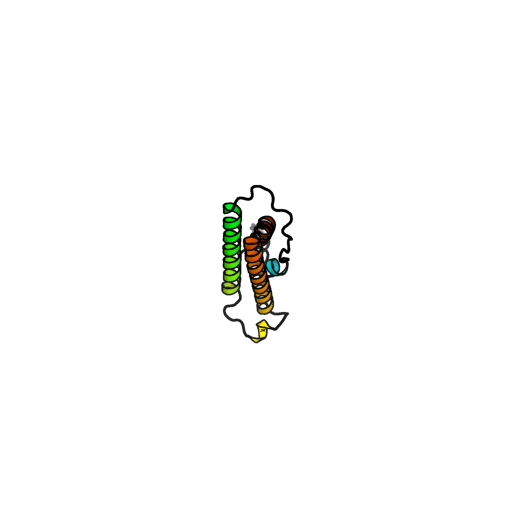93 1.00 97.44 95 SER A O 1
ATOM 733 N N . ALA A 1 96 ? 0.598 -3.183 -7.504 1.00 98.12 96 ALA A N 1
ATOM 734 C CA . ALA A 1 96 ? 0.690 -2.386 -6.284 1.00 98.12 96 ALA A CA 1
ATOM 735 C C . ALA A 1 96 ? -0.523 -1.452 -6.120 1.00 98.12 96 ALA A C 1
ATOM 737 O O . ALA A 1 96 ? -1.129 -1.401 -5.048 1.00 98.12 96 ALA A O 1
ATOM 738 N N . LEU A 1 97 ? -0.947 -0.775 -7.194 1.00 98.12 97 LEU A N 1
ATOM 739 C CA . LEU A 1 97 ? -2.164 0.045 -7.203 1.00 98.12 97 LEU A CA 1
ATOM 740 C C . LEU A 1 97 ? -3.413 -0.775 -6.858 1.00 98.12 97 LEU A C 1
ATOM 742 O O . LEU A 1 97 ? -4.222 -0.345 -6.039 1.00 98.12 97 LEU A O 1
ATOM 746 N N . THR A 1 98 ? -3.534 -1.985 -7.406 1.00 98.06 98 THR A N 1
ATOM 747 C CA . THR A 1 98 ? -4.649 -2.893 -7.100 1.00 98.06 98 THR A CA 1
ATOM 748 C C . THR A 1 98 ? -4.670 -3.263 -5.613 1.00 98.06 98 THR A C 1
ATOM 750 O O . THR A 1 98 ? -5.732 -3.298 -4.993 1.00 98.06 98 THR A O 1
ATOM 753 N N . LYS A 1 99 ? -3.506 -3.494 -4.992 1.00 98.12 99 LYS A N 1
ATOM 754 C CA . LYS A 1 99 ? -3.429 -3.729 -3.541 1.00 98.12 99 LYS A CA 1
ATOM 755 C C . LYS A 1 99 ? -3.857 -2.512 -2.726 1.00 98.12 99 LYS A C 1
ATOM 757 O O . LYS A 1 99 ? -4.585 -2.674 -1.749 1.00 98.12 99 LYS A O 1
ATOM 762 N N . LEU A 1 100 ? -3.461 -1.304 -3.127 1.00 98.44 100 LEU A N 1
ATOM 763 C CA . LEU A 1 100 ? -3.911 -0.067 -2.480 1.00 98.44 100 LEU A CA 1
ATOM 764 C C . LEU A 1 100 ? -5.435 0.118 -2.592 1.00 98.44 100 LEU A C 1
ATOM 766 O O . LEU A 1 100 ? -6.076 0.533 -1.625 1.00 98.44 100 LEU A O 1
ATOM 770 N N . GLU A 1 101 ? -6.037 -0.253 -3.724 1.00 98.50 101 GLU A N 1
ATOM 771 C CA . GLU A 1 101 ? -7.496 -0.268 -3.898 1.00 98.50 101 GLU A CA 1
ATOM 772 C C . GLU A 1 101 ? -8.176 -1.291 -2.978 1.00 98.50 101 GLU A C 1
ATOM 774 O O . GLU A 1 101 ? -9.169 -0.970 -2.324 1.00 98.50 101 GLU A O 1
ATOM 779 N N . GLN A 1 102 ? -7.615 -2.496 -2.845 1.00 98.31 102 GLN A N 1
ATOM 780 C CA . GLN A 1 102 ? -8.116 -3.502 -1.901 1.00 98.31 102 GLN A CA 1
ATOM 781 C C . GLN A 1 102 ? -8.018 -3.019 -0.445 1.00 98.31 102 GLN A C 1
ATOM 783 O O . GLN A 1 102 ? -8.959 -3.200 0.330 1.00 98.31 102 GLN A O 1
ATOM 788 N N . MET A 1 103 ? -6.924 -2.346 -0.071 1.00 98.12 103 MET A N 1
ATOM 789 C CA . MET A 1 103 ? -6.800 -1.707 1.245 1.00 98.12 103 MET A CA 1
ATOM 790 C C . MET A 1 103 ? -7.837 -0.599 1.440 1.00 98.12 103 MET A C 1
ATOM 792 O O . MET A 1 103 ? -8.395 -0.478 2.527 1.00 98.12 103 MET A O 1
ATOM 796 N N . SER A 1 104 ? -8.148 0.179 0.398 1.00 98.50 104 SER A N 1
ATOM 797 C CA . SER A 1 104 ? -9.202 1.200 0.446 1.00 98.50 104 SER A CA 1
ATOM 798 C C . SER A 1 104 ? -10.578 0.582 0.694 1.00 98.50 104 SER A C 1
ATOM 800 O O . SER A 1 104 ? -11.320 1.048 1.561 1.00 98.50 104 SER A O 1
ATOM 802 N N . ALA A 1 105 ? 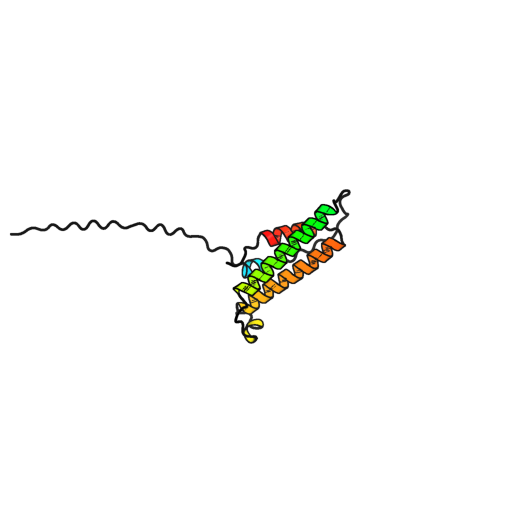-10.887 -0.514 -0.004 1.00 98.38 105 ALA A N 1
ATOM 803 C CA . ALA A 1 105 ? -12.121 -1.261 0.199 1.00 98.38 105 ALA A CA 1
ATOM 804 C C . ALA A 1 105 ? -12.224 -1.792 1.637 1.00 98.38 105 ALA A C 1
ATOM 806 O O . ALA A 1 105 ? -13.261 -1.622 2.281 1.00 98.38 105 ALA A O 1
ATOM 807 N N . MET A 1 106 ? -11.138 -2.354 2.181 1.00 97.75 106 MET A N 1
ATOM 808 C CA . MET A 1 106 ? -11.139 -2.832 3.564 1.00 97.75 106 MET A CA 1
ATOM 809 C C . MET A 1 106 ? -11.211 -1.714 4.601 1.00 97.75 106 MET A C 1
ATOM 811 O O . MET A 1 106 ? -11.900 -1.866 5.607 1.00 97.75 106 MET A O 1
ATOM 815 N N . ASN A 1 107 ? -10.586 -0.565 4.345 1.00 98.00 107 ASN A N 1
ATOM 816 C CA . ASN A 1 107 ? -10.700 0.617 5.198 1.00 98.00 107 ASN A CA 1
ATOM 817 C C . ASN A 1 107 ? -12.168 1.065 5.346 1.00 98.00 107 ASN A C 1
ATOM 819 O O . ASN A 1 107 ? -12.616 1.406 6.440 1.00 98.00 107 ASN A O 1
ATOM 823 N N . GLU A 1 108 ? -12.947 1.013 4.261 1.00 97.94 108 GLU A N 1
ATOM 824 C CA . GLU A 1 108 ? -14.383 1.313 4.286 1.00 97.94 108 GLU A CA 1
ATOM 825 C C . GLU A 1 108 ? -15.203 0.248 5.031 1.00 97.94 108 GLU A C 1
ATOM 827 O O . GLU A 1 108 ? -16.111 0.599 5.788 1.00 97.94 108 GLU A O 1
ATOM 832 N N . VAL A 1 109 ? -14.888 -1.039 4.852 1.00 96.19 109 VAL A N 1
ATOM 833 C CA . VAL A 1 109 ? -15.537 -2.129 5.603 1.00 96.19 109 VAL A CA 1
ATOM 834 C C . VAL A 1 109 ? -15.304 -1.950 7.101 1.00 96.19 109 VAL A C 1
ATOM 836 O O . VAL A 1 109 ? -16.264 -1.892 7.867 1.00 96.19 109 VAL A O 1
ATOM 839 N N . TYR A 1 110 ? -14.057 -1.749 7.527 1.00 95.38 110 TYR A N 1
ATOM 840 C CA . TYR A 1 110 ? -13.744 -1.579 8.944 1.00 95.38 110 TYR A CA 1
ATOM 841 C C . TYR A 1 110 ? -14.358 -0.325 9.551 1.00 95.38 110 TYR A C 1
ATOM 843 O O . TYR A 1 110 ? -14.799 -0.354 10.698 1.00 95.38 110 TYR A O 1
ATOM 851 N N . ARG A 1 111 ? -14.477 0.762 8.785 1.00 95.06 111 ARG A N 1
ATOM 852 C CA . ARG A 1 111 ? -15.231 1.936 9.231 1.00 95.06 111 ARG A CA 1
ATOM 853 C C . ARG A 1 111 ? -16.704 1.598 9.477 1.00 95.06 111 ARG A C 1
ATOM 855 O O . ARG A 1 111 ? -17.242 1.992 10.508 1.00 95.06 111 ARG A O 1
ATOM 862 N N . LYS A 1 112 ? -17.358 0.891 8.549 1.00 93.69 112 LYS A N 1
ATOM 863 C CA . LYS A 1 112 ? -18.775 0.490 8.667 1.00 93.69 112 LYS A CA 1
ATOM 864 C C . LYS A 1 112 ? -19.022 -0.447 9.844 1.00 93.69 112 LYS A C 1
ATOM 866 O O . LYS A 1 112 ? -20.047 -0.332 10.507 1.00 93.69 112 LYS A O 1
ATOM 871 N N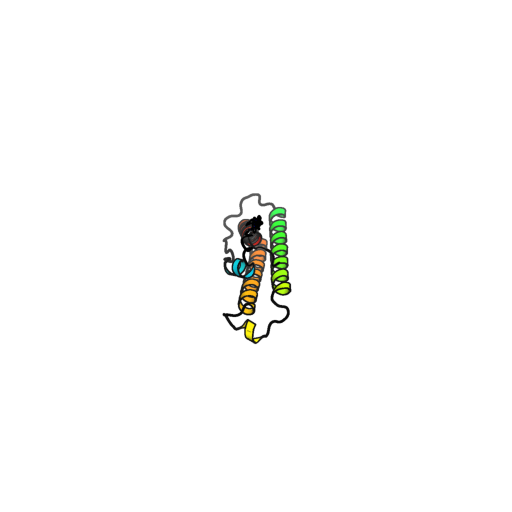 . GLU A 1 113 ? -18.077 -1.339 10.108 1.00 91.75 113 GLU A N 1
ATOM 872 C CA . GLU A 1 113 ? -18.146 -2.300 11.209 1.00 91.75 113 GLU A CA 1
ATOM 873 C C . GLU A 1 113 ? -17.676 -1.727 12.555 1.00 91.75 113 GLU A C 1
ATOM 875 O O . GLU A 1 113 ? -17.731 -2.422 13.564 1.00 91.75 113 GLU A O 1
ATOM 880 N N . ASN A 1 114 ? -17.230 -0.464 12.600 1.00 91.19 114 ASN A N 1
ATOM 881 C CA . ASN A 1 114 ? -16.566 0.133 13.766 1.00 91.19 114 ASN A CA 1
ATOM 882 C C . ASN A 1 114 ? -15.353 -0.684 14.257 1.00 91.19 114 ASN A C 1
ATOM 884 O O . ASN A 1 114 ? -15.052 -0.720 15.450 1.00 91.19 114 ASN A O 1
ATOM 888 N N . ASN A 1 115 ? -14.642 -1.331 13.334 1.00 91.94 115 ASN A N 1
ATOM 889 C CA . ASN A 1 115 ? -13.489 -2.172 13.616 1.00 91.94 115 ASN A CA 1
ATOM 890 C C . ASN A 1 115 ? -12.202 -1.335 13.648 1.00 91.94 115 ASN A C 1
ATOM 892 O O . ASN A 1 115 ? -11.479 -1.233 12.655 1.00 91.94 115 ASN A O 1
ATOM 896 N N . ILE A 1 116 ? -11.902 -0.719 14.796 1.00 92.50 116 ILE A N 1
ATOM 897 C CA . ILE A 1 116 ? -10.674 0.080 14.935 1.00 92.50 116 ILE A CA 1
ATOM 898 C C . ILE A 1 116 ? -9.404 -0.754 14.741 1.00 92.50 116 ILE A C 1
ATOM 900 O O . ILE A 1 116 ? -8.448 -0.244 14.175 1.00 92.50 116 ILE A O 1
ATOM 904 N N . ALA A 1 117 ? -9.395 -2.027 15.152 1.00 92.38 117 ALA A N 1
ATOM 905 C CA . ALA A 1 117 ? -8.211 -2.876 15.040 1.00 92.38 117 ALA A CA 1
ATOM 906 C C . ALA A 1 117 ? -7.837 -3.102 13.568 1.00 92.38 117 ALA A C 1
ATOM 908 O O . ALA A 1 117 ? -6.674 -2.973 13.193 1.00 92.38 117 ALA A O 1
ATOM 909 N N . GLY A 1 118 ? -8.839 -3.342 12.716 1.00 94.94 118 GLY A N 1
ATOM 910 C CA . GLY A 1 118 ? -8.649 -3.427 11.271 1.00 94.94 118 GLY A CA 1
ATOM 911 C C . GLY A 1 118 ? -8.163 -2.108 10.659 1.00 94.94 118 GLY A C 1
ATOM 912 O O . GLY A 1 118 ? -7.256 -2.113 9.824 1.00 94.94 118 GLY A O 1
ATOM 913 N N . LEU A 1 119 ? -8.714 -0.968 11.096 1.00 96.25 119 LEU A N 1
ATOM 914 C CA . LEU A 1 119 ? -8.249 0.355 10.655 1.00 96.25 119 LEU A CA 1
ATOM 915 C C . LEU A 1 119 ? -6.790 0.617 11.066 1.00 96.25 119 LEU A C 1
ATOM 917 O O . LEU A 1 119 ? -6.004 1.112 10.257 1.00 96.25 119 LEU A O 1
ATOM 921 N N . GLU A 1 120 ? -6.413 0.273 12.296 1.00 95.50 120 GLU A N 1
ATOM 922 C CA . GLU A 1 120 ? -5.062 0.464 12.828 1.00 95.50 120 GLU A CA 1
ATOM 923 C C . GLU A 1 120 ? -4.039 -0.450 12.150 1.00 95.50 120 GLU A C 1
ATOM 925 O O . GLU A 1 120 ? -2.936 0.006 11.841 1.00 95.50 120 GLU A O 1
ATOM 930 N N . GLU A 1 121 ? -4.395 -1.702 11.844 1.00 96.44 121 GLU A N 1
ATOM 931 C CA . GLU A 1 121 ? -3.492 -2.598 11.119 1.00 96.44 121 GLU A CA 1
ATOM 932 C C . GLU A 1 121 ? -3.264 -2.108 9.683 1.00 96.44 121 GLU A C 1
ATOM 934 O O . GLU A 1 121 ? -2.118 -2.078 9.235 1.00 96.44 121 GLU A O 1
ATOM 939 N N . ILE A 1 122 ? -4.305 -1.614 8.991 1.00 97.50 122 ILE A N 1
ATOM 940 C CA . ILE A 1 122 ? -4.137 -0.928 7.695 1.00 97.50 122 ILE A CA 1
ATOM 941 C C . ILE A 1 122 ? -3.193 0.275 7.842 1.00 97.50 122 ILE A C 1
ATOM 943 O O . ILE A 1 122 ? -2.266 0.442 7.049 1.00 97.50 122 ILE A O 1
ATOM 947 N N . ASN A 1 123 ? -3.384 1.104 8.870 1.00 97.69 123 ASN A N 1
ATOM 948 C CA . ASN A 1 123 ? -2.557 2.290 9.088 1.00 97.69 123 ASN A CA 1
ATOM 949 C C . ASN A 1 123 ? -1.078 1.938 9.271 1.00 97.69 123 ASN A C 1
ATOM 951 O O . ASN A 1 123 ? -0.196 2.572 8.688 1.00 97.69 123 ASN A O 1
ATOM 955 N N . LYS A 1 124 ? -0.819 0.914 10.083 1.00 96.69 124 LYS A N 1
ATOM 956 C CA . LYS A 1 124 ? 0.515 0.412 10.392 1.00 96.69 124 LYS A CA 1
ATOM 957 C C . LYS A 1 124 ? 1.224 -0.104 9.144 1.00 96.69 124 LYS A C 1
ATOM 959 O O . LYS A 1 124 ? 2.368 0.287 8.920 1.00 96.69 124 LYS A O 1
ATOM 964 N N . VAL A 1 125 ? 0.566 -0.933 8.327 1.00 96.00 125 VAL A N 1
ATOM 965 C CA . VAL A 1 125 ? 1.199 -1.465 7.108 1.00 96.00 125 VAL A CA 1
ATOM 966 C C . VAL A 1 125 ? 1.457 -0.366 6.078 1.00 96.00 125 VAL A C 1
ATOM 968 O O . VAL A 1 125 ? 2.528 -0.341 5.482 1.00 96.00 125 VAL A O 1
ATOM 971 N N . LEU A 1 126 ? 0.540 0.595 5.920 1.00 96.62 126 LEU A N 1
ATOM 972 C CA . LEU A 1 126 ? 0.705 1.708 4.978 1.00 96.62 126 LEU A CA 1
ATOM 973 C C . LEU A 1 126 ? 1.834 2.664 5.380 1.00 96.62 126 LEU A C 1
ATOM 975 O O . LEU A 1 126 ? 2.563 3.143 4.518 1.00 96.62 126 LEU A O 1
ATOM 979 N N . LYS A 1 127 ? 2.012 2.935 6.679 1.00 95.81 127 LYS A N 1
ATOM 980 C CA . LYS A 1 127 ? 3.096 3.798 7.185 1.00 95.81 127 LYS A CA 1
ATOM 981 C C . LYS A 1 127 ? 4.495 3.216 6.985 1.00 95.81 127 LYS A C 1
ATOM 983 O O . LYS A 1 127 ? 5.463 3.967 7.048 1.00 95.81 127 LYS A O 1
ATOM 988 N N . ALA A 1 128 ? 4.606 1.906 6.779 1.00 93.81 128 ALA A N 1
ATOM 989 C CA . ALA A 1 128 ? 5.876 1.255 6.480 1.00 93.81 128 ALA A CA 1
ATOM 990 C C . ALA A 1 128 ? 6.303 1.426 5.011 1.00 93.81 128 ALA A C 1
ATOM 992 O O . ALA A 1 128 ? 7.440 1.106 4.673 1.00 93.81 128 ALA A O 1
ATOM 993 N N . VAL A 1 129 ? 5.413 1.923 4.143 1.00 94.88 129 VAL A N 1
ATOM 994 C CA . VAL A 1 129 ? 5.695 2.105 2.719 1.00 94.88 129 VAL A CA 1
ATOM 995 C C . VAL A 1 129 ? 6.381 3.457 2.487 1.00 94.88 129 VAL A C 1
ATOM 997 O O . VAL A 1 129 ? 5.814 4.492 2.855 1.00 94.88 129 VAL A O 1
ATOM 1000 N N . PRO A 1 130 ? 7.576 3.491 1.872 1.00 91.69 130 PRO A N 1
ATOM 1001 C CA . PRO A 1 130 ? 8.203 4.746 1.473 1.00 91.69 130 PRO A CA 1
ATOM 1002 C C . PRO A 1 130 ? 7.421 5.412 0.330 1.00 91.69 130 PRO A C 1
ATOM 1004 O O . PRO A 1 130 ? 6.687 4.761 -0.407 1.00 91.69 130 PRO A O 1
ATOM 1007 N N . LEU A 1 131 ? 7.573 6.725 0.157 1.00 86.69 131 LEU A N 1
ATOM 1008 C CA . LEU A 1 131 ? 7.082 7.397 -1.052 1.00 86.69 131 LEU A CA 1
ATOM 1009 C C . LEU A 1 131 ? 8.089 7.202 -2.189 1.00 86.69 131 LEU A C 1
ATOM 1011 O O . LEU A 1 131 ? 9.292 7.148 -1.932 1.00 86.69 131 LEU A O 1
ATOM 1015 N N . ALA A 1 132 ? 7.604 7.126 -3.430 1.00 82.38 132 ALA A N 1
ATOM 1016 C CA . ALA A 1 132 ? 8.485 7.161 -4.593 1.00 82.38 132 ALA A CA 1
ATOM 1017 C C . ALA A 1 132 ? 9.154 8.540 -4.689 1.00 82.38 132 ALA A C 1
ATOM 1019 O O . ALA A 1 132 ? 8.497 9.559 -4.435 1.00 82.38 132 ALA A O 1
ATOM 1020 N N . ALA A 1 133 ? 10.456 8.530 -4.978 1.00 66.75 133 ALA A N 1
ATOM 1021 C CA . ALA A 1 133 ? 11.319 9.706 -5.047 1.00 66.75 133 ALA A CA 1
ATOM 1022 C C . ALA A 1 133 ? 11.332 10.329 -6.443 1.00 66.75 133 ALA A C 1
ATOM 1024 O O . ALA A 1 133 ? 11.277 9.549 -7.418 1.00 66.75 133 ALA A O 1
#

Organism: Raoultella terrigena (NCBI:txid577)

pLDDT: mean 85.3, std 17.55, range [36.72, 98.75]

Sequence (133 aa):
MKHFRLFIIAGVLCLSGCSTTPAADPVETINALAVPVMHSDVQPAGQNSQSITRCFQDNSVLIGSLSRSLKDNYLQDVERKDIFDKDSDAYHVYSALTKLEQMSAMNEVYRKENNIAGLEEINKVLKAVPLAA

Radius of gyration: 24.8 Å; chains: 1; bounding box: 95×25×49 Å

Foldseek 3Di:
DDDDDDDDPPPPDPPPPPPPPPDDDLLVLLLPDDQDDDDPDDDPPPDDLVLLVVLLVLLVVLLVQQLCLLCVPPPPDDDPVLCPPPPHPNVSSVSSNVSSVSNNVQSVVCSVSVPSVSSVVSNVSSVVRDGRD

Secondary structure (DSSP, 8-state):
--------------------PPPPPHHHHHHH---------SPPTT--HHHHHHHHHHHHHHHHHHHHHHHHHH-SS--TTGGG-TTSHHHHHHHHHHHHHHHHHHHHHHHHTT-HHHHHHHHHHHHTSPPP-